Protein AF-A0A5B8MSF8-F1 (afdb_monomer_lite)

Organism: NCBI:txid1764295

Structure (mmCIF, N/CA/C/O backbone):
data_AF-A0A5B8MSF8-F1
#
_entry.id   AF-A0A5B8MSF8-F1
#
loop_
_atom_site.group_PDB
_atom_site.id
_atom_site.type_symbol
_atom_site.label_atom_id
_atom_site.label_alt_id
_atom_site.label_comp_id
_atom_site.label_asym_id
_atom_site.label_entity_id
_atom_site.label_seq_id
_atom_site.pdbx_PDB_ins_code
_atom_site.Cartn_x
_atom_site.Cartn_y
_atom_site.Cartn_z
_atom_site.occupancy
_atom_site.B_iso_or_equiv
_atom_site.auth_seq_id
_atom_site.auth_comp_id
_atom_site.auth_asym_id
_atom_site.auth_atom_id
_atom_site.pdbx_PDB_model_num
ATOM 1 N N . MET A 1 1 ? -16.117 8.003 34.852 1.00 61.19 1 MET A N 1
ATOM 2 C CA . MET A 1 1 ? -16.050 7.542 33.452 1.00 61.19 1 MET A CA 1
ATOM 3 C C . MET A 1 1 ? -16.128 8.787 32.596 1.00 61.19 1 MET A C 1
ATOM 5 O O . MET A 1 1 ? -17.030 9.580 32.827 1.00 61.19 1 MET A O 1
ATOM 9 N N . ASP A 1 2 ? -15.165 9.009 31.709 1.00 67.31 2 ASP A N 1
ATOM 10 C CA . ASP A 1 2 ? -15.284 10.057 30.695 1.00 67.31 2 ASP A CA 1
ATOM 11 C C . ASP A 1 2 ? -16.237 9.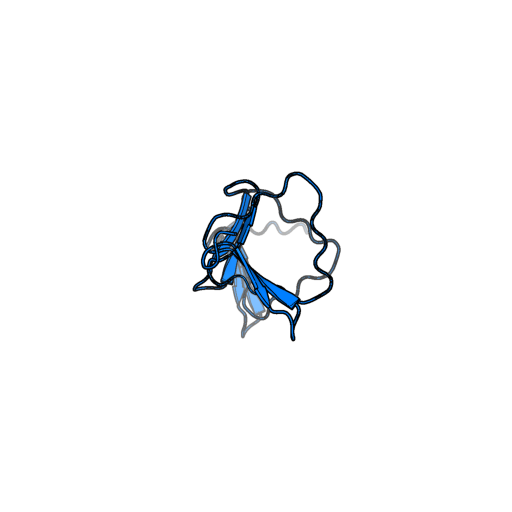521 29.624 1.00 67.31 2 ASP A C 1
ATOM 13 O O . ASP A 1 2 ? -15.819 8.759 28.756 1.00 67.31 2 ASP A O 1
ATOM 17 N N . SER A 1 3 ? -17.534 9.799 29.785 1.00 74.19 3 SER A N 1
ATOM 18 C CA . SER A 1 3 ? -18.624 9.157 29.032 1.00 74.19 3 SER A CA 1
ATOM 19 C C . SER A 1 3 ? -18.565 9.391 27.526 1.00 74.19 3 SER A C 1
ATOM 21 O O . SER A 1 3 ? -19.282 8.720 26.792 1.00 74.19 3 SER A O 1
ATOM 23 N N . ASP A 1 4 ? -17.714 10.317 27.082 1.00 85.62 4 ASP A N 1
ATOM 24 C CA . ASP A 1 4 ? -17.686 10.783 25.701 1.00 85.62 4 ASP A CA 1
ATOM 25 C C . ASP A 1 4 ? -16.319 10.530 25.044 1.00 85.62 4 ASP A C 1
ATOM 27 O O . ASP A 1 4 ? -16.231 10.452 23.820 1.00 85.62 4 ASP A O 1
ATOM 31 N N . LYS A 1 5 ? -15.237 10.389 25.830 1.00 90.31 5 LYS A N 1
ATOM 32 C CA . LYS A 1 5 ? -13.875 10.209 25.285 1.00 90.31 5 LYS A CA 1
ATOM 33 C C . LYS A 1 5 ? -13.414 8.760 25.221 1.00 90.31 5 LYS A C 1
ATOM 35 O O . LYS A 1 5 ? -12.601 8.449 24.354 1.00 90.31 5 LYS A O 1
ATOM 40 N N . PHE A 1 6 ? -13.900 7.901 26.116 1.00 93.88 6 PHE A N 1
ATOM 41 C CA . PHE A 1 6 ? -13.659 6.460 26.069 1.00 93.88 6 PHE A CA 1
ATOM 42 C C . PHE A 1 6 ? -14.964 5.716 26.325 1.00 93.88 6 PHE A C 1
ATOM 44 O O . PHE A 1 6 ? -15.459 5.700 27.453 1.00 93.88 6 PHE A O 1
ATOM 51 N N . THR A 1 7 ? -15.522 5.103 25.284 1.00 93.19 7 THR A N 1
ATOM 52 C CA . THR A 1 7 ? -16.801 4.390 25.374 1.00 93.19 7 THR A CA 1
ATOM 53 C C .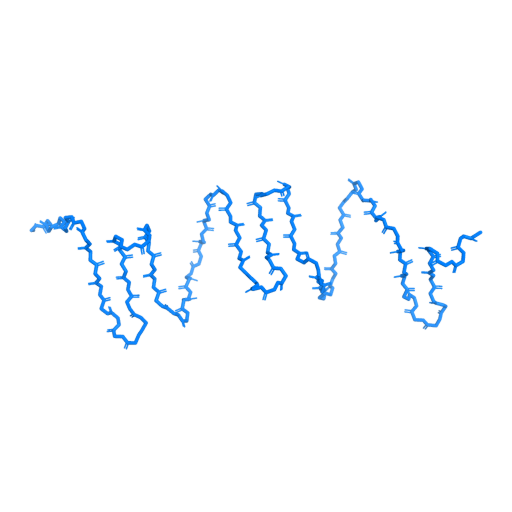 THR A 1 7 ? -16.663 2.965 24.877 1.00 93.19 7 THR A C 1
ATOM 55 O O . THR A 1 7 ? -15.903 2.702 23.950 1.00 93.19 7 THR A O 1
ATOM 58 N N . VAL A 1 8 ? -17.404 2.048 25.501 1.00 94.56 8 VAL A N 1
ATOM 59 C CA . VAL A 1 8 ? -17.575 0.667 25.044 1.00 94.56 8 VAL A CA 1
ATOM 60 C C . VAL A 1 8 ? -19.072 0.410 24.935 1.00 94.56 8 VAL A C 1
ATOM 62 O O . VAL A 1 8 ? -19.795 0.535 25.924 1.00 94.56 8 VAL A O 1
ATOM 65 N N . ALA A 1 9 ? -19.552 0.103 23.732 1.00 94.56 9 ALA A N 1
ATOM 66 C CA . ALA A 1 9 ? -20.964 -0.170 23.495 1.00 94.56 9 ALA A CA 1
ATOM 67 C C . ALA A 1 9 ? -21.337 -1.568 24.010 1.00 94.56 9 ALA A C 1
ATOM 69 O O . ALA A 1 9 ? -20.778 -2.554 23.547 1.00 94.56 9 ALA A O 1
ATOM 70 N N . ASP A 1 10 ? -22.315 -1.664 24.911 1.00 93.50 10 ASP A N 1
ATOM 71 C CA . ASP A 1 10 ? -22.726 -2.932 25.540 1.00 93.50 10 ASP A CA 1
ATOM 72 C C . ASP A 1 10 ? -23.179 -3.991 24.516 1.00 93.50 10 ASP A C 1
ATOM 74 O O . ASP A 1 10 ? -22.753 -5.141 24.552 1.00 93.50 10 ASP A O 1
ATOM 78 N N . GLY A 1 11 ? -23.980 -3.584 23.525 1.00 97.00 11 GLY A N 1
ATOM 79 C CA . GLY A 1 11 ? -24.536 -4.515 22.540 1.00 97.00 11 GLY A CA 1
ATOM 80 C C . GLY A 1 11 ? -23.551 -5.007 21.474 1.00 97.00 11 GLY A C 1
ATOM 81 O O . GLY A 1 11 ? -23.745 -6.093 20.935 1.00 97.00 11 GLY A O 1
ATOM 82 N N . SER A 1 12 ? -22.518 -4.227 21.137 1.00 95.50 12 SER A N 1
ATOM 83 C CA . SER A 1 12 ? -21.605 -4.550 20.026 1.00 95.50 12 SER A CA 1
ATOM 84 C C . SER A 1 12 ? -20.139 -4.695 20.435 1.00 95.50 12 SER A C 1
ATOM 86 O O . SER A 1 12 ? -19.331 -5.156 19.635 1.00 95.50 12 SER A O 1
ATOM 88 N N . GLY A 1 13 ? -19.773 -4.264 21.643 1.00 95.00 13 GLY A N 1
ATOM 89 C CA . GLY A 1 13 ? -18.389 -4.177 22.109 1.00 95.00 13 GLY A CA 1
ATOM 90 C C . GLY A 1 13 ? -17.560 -3.075 21.438 1.00 95.00 13 GLY A C 1
ATOM 91 O O . GLY A 1 13 ? -16.354 -2.997 21.675 1.00 95.00 13 GLY A O 1
ATOM 92 N N . ASN A 1 14 ? -18.164 -2.218 20.602 1.00 94.62 14 ASN A N 1
ATOM 93 C CA . ASN A 1 14 ? -17.425 -1.177 19.882 1.00 94.62 14 ASN A CA 1
ATOM 94 C C . ASN A 1 14 ? -16.773 -0.231 20.881 1.00 94.62 14 ASN A C 1
ATOM 96 O O . ASN A 1 14 ? -17.455 0.325 21.740 1.00 94.62 14 ASN A O 1
ATOM 100 N N . THR A 1 15 ? -15.471 -0.025 20.726 1.00 94.50 15 THR A N 1
ATOM 101 C CA . THR A 1 15 ? -14.707 0.901 21.555 1.00 94.50 15 THR A CA 1
ATOM 102 C C . THR A 1 15 ? -14.433 2.183 20.777 1.00 94.50 15 THR A C 1
ATOM 104 O O . THR A 1 15 ? -13.927 2.117 19.658 1.00 94.50 15 THR A O 1
ATOM 107 N N . ALA A 1 16 ? -14.744 3.343 21.356 1.00 94.00 16 ALA A N 1
ATOM 108 C CA . ALA A 1 16 ? -14.359 4.643 20.810 1.00 94.00 16 ALA A CA 1
ATOM 109 C C . ALA A 1 16 ? -13.347 5.319 21.735 1.00 94.00 16 ALA A C 1
ATOM 111 O O . ALA A 1 16 ? -13.531 5.342 22.952 1.00 94.00 16 ALA A O 1
ATOM 112 N N . ILE A 1 17 ? -12.286 5.875 21.149 1.00 94.81 17 ILE A N 1
ATOM 113 C CA . ILE A 1 17 ? -11.247 6.639 21.841 1.00 94.81 17 ILE A CA 1
ATOM 114 C C . ILE A 1 17 ? -11.125 7.970 21.101 1.00 94.81 17 ILE A C 1
ATOM 116 O O . ILE A 1 17 ? -10.648 8.007 19.973 1.00 94.81 17 ILE A O 1
ATOM 120 N N . ALA A 1 18 ? -11.585 9.061 21.713 1.00 94.06 18 ALA A N 1
ATOM 121 C CA . ALA A 1 18 ? -11.551 10.388 21.089 1.00 94.06 18 ALA A CA 1
ATOM 122 C C . ALA A 1 18 ? -10.145 11.023 21.092 1.00 94.06 18 ALA A C 1
ATOM 124 O O . ALA A 1 18 ? -9.908 12.010 20.400 1.00 94.06 18 ALA A O 1
ATOM 125 N N . GLY A 1 19 ? -9.231 10.489 21.909 1.00 93.00 19 GLY A N 1
ATOM 126 C CA . GLY A 1 19 ? -7.836 10.918 21.995 1.00 93.00 19 GLY A CA 1
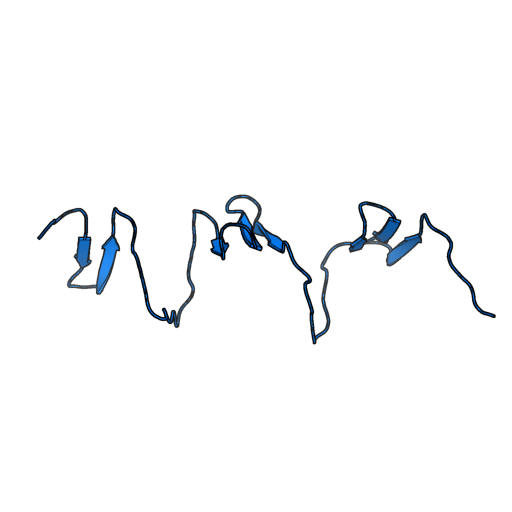ATOM 127 C C . GLY A 1 19 ? -6.861 9.933 21.347 1.00 93.00 19 GLY A C 1
ATOM 128 O O . GLY A 1 19 ? -7.241 9.044 20.591 1.00 93.00 19 GLY A O 1
ATOM 129 N N . THR A 1 20 ? -5.582 10.072 21.687 1.00 93.75 20 THR A N 1
ATOM 130 C CA . THR A 1 20 ? -4.535 9.142 21.248 1.00 93.75 20 THR A CA 1
ATOM 131 C C . THR A 1 20 ? -4.554 7.868 22.088 1.00 93.75 20 THR A C 1
ATOM 133 O O . THR A 1 20 ? -4.471 7.930 23.315 1.00 93.75 20 THR A O 1
ATOM 136 N N . LEU A 1 21 ? -4.586 6.707 21.432 1.00 94.81 21 LEU A N 1
ATOM 137 C CA . LEU A 1 21 ? -4.317 5.420 22.069 1.00 94.81 21 LEU A CA 1
ATOM 138 C C . LEU A 1 21 ? -2.807 5.145 22.056 1.00 94.81 21 LEU A C 1
ATOM 140 O O . LEU A 1 21 ? -2.221 4.948 20.996 1.00 94.81 21 LEU A O 1
ATOM 144 N N . GLY A 1 22 ? -2.178 5.119 23.230 1.00 95.75 22 GLY A N 1
ATOM 145 C CA . GLY A 1 22 ? -0.807 4.632 23.386 1.00 95.75 22 GLY A CA 1
ATOM 146 C C . GLY A 1 22 ? -0.790 3.131 23.674 1.00 95.75 22 GLY A C 1
ATOM 147 O O . GLY A 1 22 ? -1.502 2.677 24.568 1.00 95.75 22 GLY A O 1
ATOM 148 N N . VAL A 1 23 ? 0.040 2.371 22.956 1.00 96.25 23 VAL A N 1
ATOM 149 C CA . VAL A 1 23 ? 0.260 0.939 23.209 1.00 96.25 23 VAL A CA 1
ATOM 150 C C . VAL A 1 23 ? 1.759 0.684 23.341 1.00 96.25 23 VAL A C 1
ATOM 152 O O . VAL A 1 23 ? 2.525 1.023 22.448 1.00 96.25 23 VAL A O 1
ATOM 155 N N . THR A 1 24 ? 2.188 0.128 24.476 1.00 96.62 24 THR A N 1
ATOM 156 C CA . THR A 1 24 ? 3.609 -0.177 24.740 1.00 96.62 24 THR A CA 1
ATOM 157 C C . THR A 1 24 ? 4.004 -1.582 24.289 1.00 96.62 24 THR A C 1
ATOM 159 O O . THR A 1 24 ? 5.167 -1.818 23.985 1.00 96.62 24 THR A O 1
ATOM 162 N N . GLY A 1 25 ? 3.052 -2.516 24.288 1.00 97.19 25 GLY A N 1
ATOM 163 C CA . GLY A 1 25 ? 3.271 -3.898 23.869 1.00 97.19 25 GLY A CA 1
ATOM 164 C C . GLY A 1 25 ? 2.810 -4.168 22.441 1.00 97.19 25 GLY A C 1
ATOM 165 O O . GLY A 1 25 ? 2.365 -3.272 21.722 1.00 97.19 25 GLY A O 1
ATOM 166 N N . ASP A 1 26 ? 2.868 -5.439 22.064 1.00 96.75 26 ASP A N 1
ATOM 167 C CA . ASP A 1 26 ? 2.406 -5.891 20.759 1.00 96.75 26 ASP A CA 1
ATOM 168 C C . ASP A 1 26 ? 0.888 -5.723 20.620 1.00 96.75 26 ASP A C 1
ATOM 170 O O . ASP A 1 26 ? 0.115 -5.996 21.541 1.00 96.75 26 ASP A O 1
ATOM 174 N N . THR A 1 27 ? 0.452 -5.307 19.431 1.00 96.25 27 THR A N 1
ATOM 175 C CA . THR A 1 27 ? -0.964 -5.265 19.052 1.00 96.25 27 THR A CA 1
ATOM 176 C C . THR A 1 27 ? -1.214 -6.304 17.971 1.00 96.25 27 THR A C 1
ATOM 178 O O . THR A 1 27 ? -0.591 -6.263 16.914 1.00 96.25 27 THR A O 1
ATOM 181 N N . THR A 1 28 ? -2.146 -7.225 18.213 1.00 97.25 28 THR A N 1
ATOM 182 C CA . THR A 1 28 ? -2.602 -8.185 17.199 1.00 97.25 28 THR A CA 1
ATOM 183 C C . THR A 1 28 ? -3.978 -7.772 16.693 1.00 97.25 28 THR A C 1
ATOM 185 O O . THR A 1 28 ? -4.921 -7.697 17.479 1.00 97.25 28 THR A O 1
ATOM 188 N N . VAL A 1 29 ? -4.107 -7.546 15.384 1.00 96.62 29 VAL A N 1
ATOM 189 C CA . VAL A 1 29 ? -5.400 -7.338 14.718 1.00 96.62 29 VAL A CA 1
ATOM 190 C C . VAL A 1 29 ? -5.678 -8.541 13.827 1.00 96.62 29 VAL A C 1
ATOM 192 O O . VAL A 1 29 ? -4.937 -8.810 12.888 1.00 96.62 29 VAL A O 1
ATOM 195 N N . THR A 1 30 ? -6.724 -9.299 14.151 1.00 96.38 30 THR A N 1
ATOM 196 C CA . THR A 1 30 ? -7.090 -10.524 13.419 1.00 96.38 30 THR A CA 1
ATOM 197 C C . THR A 1 30 ? -7.956 -10.250 12.189 1.00 96.38 30 THR A C 1
ATOM 199 O O . THR A 1 30 ? -8.051 -11.098 11.306 1.00 96.38 30 THR A O 1
ATOM 202 N N . GLY A 1 31 ? -8.606 -9.084 12.147 1.00 95.88 31 GLY A N 1
ATOM 203 C CA . GLY A 1 31 ? -9.439 -8.629 11.038 1.00 95.88 31 GLY A CA 1
ATOM 204 C C . GLY A 1 31 ? -8.747 -7.595 10.150 1.00 95.88 31 GLY A C 1
ATOM 205 O O . GLY A 1 31 ? -7.557 -7.322 10.279 1.00 95.88 31 GLY A O 1
ATOM 206 N N . ALA A 1 32 ? -9.525 -6.997 9.250 1.00 95.00 32 ALA A N 1
ATOM 207 C CA . ALA A 1 32 ? -9.071 -5.853 8.472 1.00 95.00 32 ALA A CA 1
ATOM 208 C C . ALA A 1 32 ? -9.014 -4.587 9.341 1.00 95.00 32 ALA A C 1
ATOM 210 O O . ALA A 1 32 ? -9.876 -4.367 10.193 1.00 95.00 32 ALA A O 1
ATOM 211 N N . THR A 1 33 ? -8.038 -3.727 9.058 1.00 94.69 33 THR A N 1
ATOM 212 C CA . THR A 1 33 ? -7.914 -2.398 9.665 1.00 94.69 33 THR A CA 1
ATOM 213 C C . THR A 1 33 ? -8.110 -1.343 8.589 1.00 94.69 33 THR A C 1
ATOM 215 O O . THR A 1 33 ? -7.495 -1.422 7.528 1.00 94.69 33 THR A O 1
ATOM 218 N N . VAL A 1 34 ? -8.933 -0.336 8.874 1.00 94.00 34 VAL A N 1
ATOM 219 C CA . VAL A 1 34 ? -9.100 0.845 8.019 1.00 94.00 34 VAL A CA 1
ATOM 220 C C . VAL A 1 34 ? -8.460 2.041 8.720 1.00 94.00 34 VAL A C 1
ATOM 222 O O . VAL A 1 34 ? -8.850 2.383 9.835 1.00 94.00 34 VAL A O 1
ATOM 225 N N . LEU A 1 35 ? -7.475 2.668 8.073 1.00 94.62 35 LEU A N 1
ATOM 226 C CA . LEU A 1 35 ? -6.733 3.820 8.592 1.00 94.62 35 LEU A CA 1
ATOM 227 C C . LEU A 1 35 ? -6.995 5.055 7.720 1.00 94.62 35 LEU A C 1
ATOM 229 O O . LEU A 1 35 ? -6.240 5.337 6.798 1.00 94.62 35 LEU A O 1
ATOM 233 N N . ASN A 1 36 ? -8.045 5.815 8.041 1.00 92.31 36 ASN A N 1
ATOM 234 C CA . ASN A 1 36 ? -8.476 7.006 7.279 1.00 92.31 36 ASN A CA 1
ATOM 235 C C . ASN A 1 36 ? -7.550 8.236 7.422 1.00 92.31 36 ASN A C 1
ATOM 237 O O . ASN A 1 36 ? -7.935 9.345 7.077 1.00 92.31 36 ASN A O 1
ATOM 241 N N . GLY A 1 37 ? -6.390 8.082 8.062 1.00 95.00 37 GLY A N 1
ATOM 242 C CA . GLY A 1 37 ? -5.366 9.124 8.186 1.00 95.00 37 GLY A CA 1
ATOM 243 C C . GLY A 1 37 ? -4.026 8.690 7.595 1.00 95.00 37 GLY A C 1
ATOM 244 O O . GLY A 1 37 ? -3.016 9.351 7.828 1.00 95.00 37 GLY A O 1
ATOM 245 N N . GLY A 1 38 ? -4.009 7.566 6.871 1.00 96.25 38 GLY A N 1
ATOM 246 C CA . GLY A 1 38 ? -2.795 6.910 6.405 1.00 96.25 38 GLY A CA 1
ATOM 247 C C . GLY A 1 38 ? -2.118 6.047 7.473 1.00 96.25 38 GLY A C 1
ATOM 248 O O . GLY A 1 38 ? -2.638 5.821 8.569 1.00 96.25 38 GLY A O 1
ATOM 249 N N . LEU A 1 39 ? -0.935 5.546 7.127 1.00 97.00 39 LEU A N 1
ATOM 250 C CA . LEU A 1 39 ? -0.083 4.732 7.993 1.00 97.00 39 LEU A CA 1
ATOM 251 C C . LEU A 1 39 ? 1.304 5.361 8.050 1.00 97.00 39 LEU A C 1
ATOM 253 O O . LEU A 1 39 ? 1.874 5.666 7.008 1.00 97.00 39 LEU A O 1
ATOM 257 N N . THR A 1 40 ? 1.862 5.486 9.250 1.00 96.81 40 THR A N 1
ATOM 258 C CA . THR A 1 40 ? 3.234 5.948 9.466 1.00 96.81 40 THR A CA 1
ATOM 259 C C . THR A 1 40 ? 3.903 5.052 10.493 1.00 96.81 40 THR A C 1
ATOM 261 O O . THR A 1 40 ? 3.440 4.954 11.629 1.00 96.81 40 THR A O 1
ATOM 264 N N . MET A 1 41 ? 4.997 4.406 10.102 1.00 96.19 41 MET A N 1
ATOM 265 C CA . MET A 1 41 ? 5.798 3.547 10.966 1.00 96.19 41 MET A CA 1
ATOM 266 C C . MET A 1 41 ? 7.219 4.091 11.072 1.00 96.19 41 MET A C 1
ATOM 268 O O . MET A 1 41 ? 7.810 4.504 10.073 1.00 96.19 41 MET A O 1
ATOM 272 N N . ASP A 1 42 ? 7.740 4.087 12.302 1.00 96.06 42 ASP A N 1
ATOM 273 C CA . ASP A 1 42 ? 9.049 4.651 12.641 1.00 96.06 42 ASP A CA 1
ATOM 274 C C . ASP A 1 42 ? 9.227 6.076 12.080 1.00 96.06 42 ASP A C 1
ATOM 276 O O . ASP A 1 42 ? 10.190 6.395 11.392 1.00 96.06 42 ASP A O 1
ATOM 280 N N . SER A 1 43 ? 8.230 6.930 12.348 1.00 93.94 43 SER A N 1
ATOM 281 C CA . SER A 1 43 ? 8.116 8.342 11.931 1.00 93.94 43 SER A CA 1
ATOM 282 C C . SER A 1 43 ? 8.039 8.614 10.422 1.00 93.94 43 SER A C 1
ATOM 284 O O . SER A 1 43 ? 7.161 9.357 9.994 1.00 93.94 43 SER A O 1
ATOM 286 N N . ASP A 1 44 ? 8.938 8.060 9.615 1.00 95.62 44 ASP A N 1
ATOM 287 C CA . ASP A 1 44 ? 9.036 8.313 8.173 1.00 95.62 44 ASP A CA 1
ATOM 288 C C . ASP A 1 44 ? 9.591 7.126 7.362 1.00 95.62 44 ASP A C 1
ATOM 290 O O . ASP A 1 44 ? 9.712 7.227 6.141 1.00 95.62 44 ASP A O 1
ATOM 294 N N . LYS A 1 45 ? 9.938 5.995 7.997 1.00 97.88 45 LYS A N 1
ATOM 295 C CA . LYS A 1 45 ? 10.620 4.886 7.300 1.00 97.88 45 LYS A CA 1
ATOM 296 C C . LYS A 1 45 ? 9.703 4.061 6.416 1.00 97.88 45 LYS A C 1
ATOM 298 O O . LYS A 1 45 ? 10.145 3.590 5.365 1.00 97.88 45 LYS A O 1
ATOM 303 N N . PHE A 1 46 ? 8.451 3.907 6.832 1.00 98.31 46 PHE A N 1
ATOM 304 C CA . PHE A 1 46 ? 7.406 3.275 6.042 1.00 98.31 46 PHE A CA 1
ATOM 305 C C . PHE A 1 46 ? 6.107 4.056 6.203 1.00 98.31 46 PHE A C 1
ATOM 307 O O . PHE A 1 46 ? 5.551 4.119 7.304 1.00 98.31 46 PHE A O 1
ATOM 314 N N . THR A 1 47 ? 5.634 4.665 5.117 1.00 97.88 47 THR A N 1
ATOM 315 C CA . THR A 1 47 ? 4.393 5.446 5.129 1.00 97.88 47 THR A CA 1
ATOM 316 C C . THR A 1 47 ? 3.462 5.054 3.993 1.00 97.88 47 THR A C 1
ATOM 318 O O . THR A 1 47 ? 3.919 4.664 2.921 1.00 97.88 47 THR A O 1
ATOM 321 N N . VAL A 1 48 ? 2.154 5.169 4.230 1.00 97.94 48 VAL A N 1
ATOM 322 C CA . VAL A 1 48 ? 1.101 5.066 3.212 1.00 97.94 48 VAL A CA 1
ATOM 323 C C . VAL A 1 48 ? 0.253 6.327 3.288 1.00 97.94 48 VAL A C 1
ATOM 325 O O . VAL A 1 48 ? -0.348 6.613 4.327 1.00 97.94 48 VAL A O 1
ATOM 328 N N . ALA A 1 49 ? 0.216 7.086 2.195 1.00 97.31 49 ALA A N 1
ATOM 329 C CA . ALA A 1 49 ? -0.554 8.321 2.113 1.00 97.31 49 ALA A CA 1
ATOM 330 C C . ALA A 1 49 ? -2.060 8.035 1.998 1.00 97.31 49 ALA A C 1
ATOM 332 O O . ALA A 1 49 ? -2.475 7.278 1.126 1.00 97.31 49 ALA A O 1
ATOM 333 N N . ASP A 1 50 ? -2.875 8.697 2.822 1.00 95.06 50 ASP A N 1
ATOM 334 C CA . ASP A 1 50 ? -4.336 8.524 2.870 1.00 95.06 50 ASP A CA 1
ATOM 335 C C . ASP A 1 50 ? -5.021 8.762 1.510 1.00 95.06 50 ASP A C 1
ATOM 337 O O . ASP A 1 50 ? -5.766 7.924 1.013 1.00 95.06 50 ASP A O 1
ATOM 341 N N . GLY A 1 51 ? -4.707 9.884 0.855 1.00 95.50 51 GLY A N 1
ATOM 342 C CA . GLY A 1 51 ? -5.402 10.287 -0.370 1.00 95.50 51 GLY A CA 1
ATOM 343 C C . GLY A 1 51 ? -4.971 9.559 -1.648 1.00 95.50 51 GLY A C 1
ATOM 344 O O . GLY A 1 51 ? -5.756 9.485 -2.589 1.00 95.50 51 GLY A O 1
ATOM 345 N N . SER A 1 52 ? -3.736 9.053 -1.720 1.00 95.50 52 SER A N 1
ATOM 346 C CA . SER A 1 52 ? -3.196 8.427 -2.941 1.00 95.50 52 SER A CA 1
ATOM 347 C C . SER A 1 52 ? -2.870 6.946 -2.795 1.00 95.50 52 SER A C 1
ATOM 349 O O . SER A 1 52 ? -2.670 6.273 -3.802 1.00 95.50 52 SER A O 1
ATOM 351 N N . GLY A 1 53 ? -2.760 6.435 -1.567 1.00 96.12 53 GLY A N 1
ATOM 352 C CA . GLY A 1 53 ? -2.241 5.094 -1.304 1.00 96.12 53 GLY A CA 1
ATOM 353 C C . GLY A 1 53 ? -0.747 4.935 -1.611 1.00 96.12 53 GLY A C 1
ATOM 354 O O . GLY A 1 53 ? -0.225 3.823 -1.525 1.00 96.12 53 GLY A O 1
ATOM 355 N N . ASN A 1 54 ? -0.036 6.016 -1.962 1.00 96.75 54 ASN A N 1
ATOM 356 C CA . ASN A 1 54 ? 1.392 5.946 -2.264 1.00 96.75 54 ASN A CA 1
ATOM 357 C C . ASN A 1 54 ? 2.154 5.444 -1.039 1.00 96.75 54 ASN A C 1
ATOM 359 O O . ASN A 1 54 ? 2.019 6.001 0.052 1.00 96.75 54 ASN A O 1
ATOM 363 N N . THR A 1 55 ? 2.975 4.418 -1.248 1.00 97.69 55 THR A N 1
ATOM 364 C CA . THR A 1 55 ? 3.845 3.864 -0.214 1.00 97.69 55 THR A CA 1
ATOM 365 C C . THR A 1 55 ? 5.247 4.443 -0.358 1.00 97.69 55 THR A C 1
ATOM 367 O O . THR A 1 55 ? 5.839 4.347 -1.433 1.00 97.69 55 THR A O 1
ATOM 370 N N . ALA A 1 56 ? 5.791 5.016 0.713 1.00 98.00 56 ALA A N 1
ATOM 371 C CA . ALA A 1 56 ? 7.195 5.407 0.775 1.00 98.00 56 ALA A CA 1
ATOM 372 C C . ALA A 1 56 ? 7.972 4.421 1.648 1.00 98.00 56 ALA A C 1
ATOM 374 O O . ALA A 1 56 ? 7.558 4.102 2.763 1.00 98.00 56 ALA A O 1
ATOM 375 N N . ILE A 1 57 ? 9.111 3.959 1.134 1.00 98.06 57 ILE A N 1
ATOM 376 C CA . ILE A 1 57 ? 10.062 3.108 1.849 1.00 98.06 57 ILE A CA 1
ATOM 377 C C . ILE A 1 57 ? 11.394 3.846 1.819 1.00 98.06 57 ILE A C 1
ATOM 379 O O . ILE A 1 57 ? 12.018 3.948 0.767 1.00 98.06 57 ILE A O 1
ATOM 383 N N . ALA A 1 58 ? 11.814 4.396 2.958 1.00 97.75 58 ALA A N 1
ATOM 384 C CA . ALA A 1 58 ? 13.052 5.179 3.026 1.00 97.75 58 ALA A CA 1
ATOM 385 C C . ALA A 1 58 ? 14.317 4.3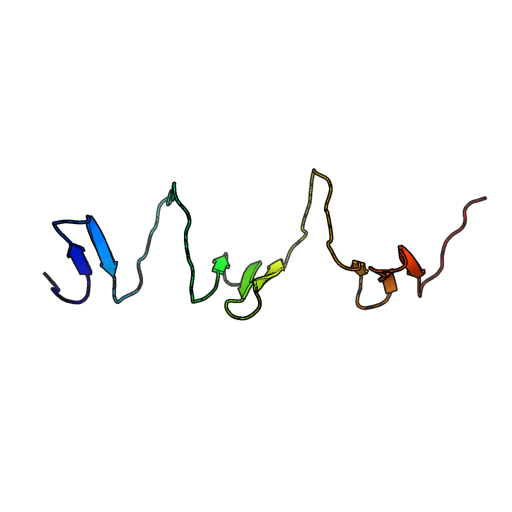06 2.895 1.00 97.75 58 ALA A C 1
ATOM 387 O O . ALA A 1 58 ? 15.397 4.811 2.594 1.00 97.75 58 ALA A O 1
ATOM 388 N N . GLY A 1 59 ? 14.188 3.003 3.165 1.00 96.81 59 GLY A N 1
ATOM 389 C CA . GLY A 1 59 ? 15.250 2.010 3.024 1.00 96.81 59 GLY A CA 1
ATOM 390 C C . GLY A 1 59 ? 15.149 1.185 1.739 1.00 96.81 59 GLY A C 1
ATOM 391 O O . GLY A 1 59 ? 14.511 1.565 0.762 1.00 96.81 59 GLY A O 1
ATOM 392 N N . THR A 1 60 ? 15.777 0.012 1.753 1.00 97.00 60 THR A N 1
ATOM 393 C CA . THR A 1 60 ? 15.718 -0.949 0.646 1.00 97.00 60 THR A CA 1
ATOM 394 C C . THR A 1 60 ? 14.490 -1.849 0.770 1.00 97.00 60 THR A C 1
ATOM 396 O O . THR A 1 60 ? 14.260 -2.444 1.821 1.00 97.00 60 THR A O 1
ATOM 399 N N . LEU A 1 61 ? 13.737 -2.003 -0.322 1.00 96.69 61 LEU A N 1
ATOM 400 C CA . LEU A 1 61 ? 12.702 -3.029 -0.450 1.00 96.69 61 LEU A CA 1
ATOM 401 C C . LEU A 1 61 ? 13.307 -4.307 -1.045 1.00 96.69 61 LEU A C 1
ATOM 403 O O . LEU A 1 61 ? 13.745 -4.309 -2.193 1.00 96.69 61 LEU A O 1
ATOM 407 N N . THR A 1 62 ? 13.283 -5.399 -0.283 1.00 97.50 62 THR A N 1
ATOM 408 C CA . THR A 1 62 ? 13.670 -6.733 -0.763 1.00 97.50 62 THR A CA 1
ATOM 409 C C . THR A 1 62 ? 12.426 -7.595 -0.937 1.00 97.50 62 THR A C 1
ATOM 411 O O . THR A 1 62 ? 11.699 -7.836 0.024 1.00 97.50 62 THR A O 1
ATOM 414 N N . THR A 1 63 ? 12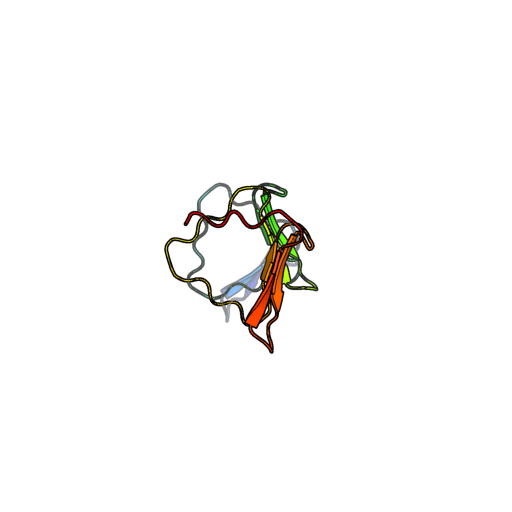.199 -8.102 -2.149 1.00 97.25 63 THR A N 1
ATOM 415 C CA . THR A 1 63 ? 11.090 -9.011 -2.475 1.00 97.25 63 THR A CA 1
ATOM 416 C C . THR A 1 63 ? 11.628 -10.399 -2.804 1.00 97.25 63 THR A C 1
ATOM 418 O O . THR A 1 63 ? 12.384 -10.568 -3.756 1.00 97.25 63 THR A O 1
ATOM 421 N N . THR A 1 64 ? 11.243 -11.410 -2.025 1.00 97.19 64 THR A N 1
ATOM 422 C CA . THR A 1 64 ? 11.672 -12.801 -2.267 1.00 97.19 64 THR A CA 1
ATOM 423 C C . THR A 1 64 ? 10.919 -13.455 -3.429 1.00 97.19 64 THR A C 1
ATOM 425 O O . THR A 1 64 ? 11.460 -14.329 -4.099 1.00 97.19 64 THR A O 1
ATOM 428 N N . GLY A 1 65 ? 9.662 -13.060 -3.647 1.00 96.94 65 GLY A N 1
ATOM 429 C CA . GLY A 1 65 ? 8.809 -13.570 -4.719 1.00 96.94 65 GLY A CA 1
ATOM 430 C C . GLY A 1 65 ? 8.821 -12.695 -5.972 1.00 96.94 65 GLY A C 1
ATOM 431 O O . GLY A 1 65 ? 9.513 -11.681 -6.039 1.00 96.94 65 GLY A O 1
ATOM 432 N N . ALA A 1 66 ? 8.010 -13.088 -6.956 1.00 95.50 66 ALA A N 1
ATOM 433 C CA . ALA A 1 66 ? 7.781 -12.288 -8.151 1.00 95.50 66 ALA A CA 1
ATOM 434 C C . ALA A 1 66 ? 7.000 -11.007 -7.820 1.00 95.50 66 ALA A C 1
ATOM 436 O O . ALA A 1 66 ? 6.040 -11.036 -7.048 1.00 95.50 66 ALA A O 1
ATOM 437 N N . THR A 1 67 ? 7.382 -9.907 -8.463 1.00 95.50 67 THR A N 1
ATOM 438 C CA . THR A 1 67 ? 6.644 -8.642 -8.426 1.00 95.50 67 THR A CA 1
ATOM 439 C C . THR A 1 67 ? 5.814 -8.525 -9.698 1.00 95.50 67 THR A C 1
ATOM 441 O O . THR A 1 67 ? 6.357 -8.615 -10.797 1.00 95.50 67 THR A O 1
ATOM 444 N N . VAL A 1 68 ? 4.505 -8.318 -9.555 1.00 93.62 68 VAL A N 1
ATOM 445 C CA . VAL A 1 68 ? 3.604 -8.007 -10.673 1.00 93.62 68 VAL A CA 1
ATOM 446 C C . VAL A 1 68 ? 3.303 -6.516 -10.627 1.00 93.62 68 VAL A C 1
ATOM 448 O O . VAL A 1 68 ? 2.756 -6.023 -9.643 1.00 93.62 68 VAL A O 1
ATOM 451 N N . LEU A 1 69 ? 3.683 -5.803 -11.683 1.00 94.19 69 LEU A N 1
ATOM 452 C CA . LEU A 1 69 ? 3.363 -4.394 -11.875 1.00 94.19 69 LEU A CA 1
ATOM 453 C C . LEU A 1 69 ? 2.270 -4.325 -12.944 1.00 94.19 69 LEU A C 1
ATOM 455 O O . LEU A 1 69 ? 2.505 -4.727 -14.077 1.00 94.19 69 LEU A O 1
ATOM 459 N N . ASN A 1 70 ? 1.082 -3.827 -12.590 1.00 90.88 70 ASN A N 1
ATOM 460 C CA . ASN A 1 70 ? -0.021 -3.591 -13.542 1.00 90.88 70 ASN A CA 1
ATOM 461 C C . ASN A 1 70 ? 0.154 -2.266 -14.311 1.00 90.88 70 ASN A C 1
ATOM 463 O O . ASN A 1 70 ? -0.821 -1.632 -14.697 1.00 90.88 70 ASN A O 1
ATOM 467 N N . GLY A 1 71 ? 1.394 -1.806 -14.398 1.00 92.44 71 GLY A N 1
ATOM 468 C CA . GLY A 1 71 ? 1.817 -0.570 -15.017 1.00 92.44 71 GLY A CA 1
ATOM 469 C C . GLY A 1 71 ? 3.270 -0.725 -15.448 1.00 92.44 71 GLY A C 1
ATOM 470 O O . GLY A 1 71 ? 3.917 -1.740 -15.174 1.00 92.44 71 GLY A O 1
ATOM 471 N N . GLY A 1 72 ? 3.812 0.311 -16.076 1.00 95.00 72 GLY A N 1
ATOM 472 C CA . GLY A 1 72 ? 5.219 0.330 -16.448 1.00 95.00 72 GLY A CA 1
ATOM 473 C C . GLY A 1 72 ? 6.161 0.297 -15.240 1.00 95.00 72 GLY A C 1
ATOM 474 O O . GLY A 1 72 ? 5.778 0.562 -14.098 1.00 95.00 72 GLY A O 1
ATOM 475 N N . LEU A 1 73 ? 7.432 0.024 -15.513 1.00 95.88 73 LEU A N 1
ATOM 476 C CA . LEU A 1 73 ? 8.515 0.212 -14.553 1.00 95.88 73 LEU A CA 1
ATOM 477 C C . LEU A 1 73 ? 9.255 1.495 -14.908 1.00 95.88 73 LEU A C 1
ATOM 479 O O . LEU A 1 73 ? 9.667 1.659 -16.050 1.00 95.88 73 LEU A O 1
ATOM 483 N N . THR A 1 74 ? 9.475 2.360 -13.925 1.00 95.25 74 THR A N 1
ATOM 484 C CA . THR A 1 74 ? 10.349 3.527 -14.050 1.00 95.25 74 THR A CA 1
ATOM 485 C C . THR A 1 74 ? 11.353 3.503 -12.914 1.00 95.25 74 THR A C 1
ATOM 487 O O . THR A 1 74 ? 10.978 3.563 -11.744 1.00 95.25 74 THR A O 1
ATOM 490 N N . MET A 1 75 ? 12.633 3.416 -13.253 1.00 94.69 75 MET A N 1
ATOM 491 C CA . MET A 1 75 ? 13.733 3.405 -12.300 1.00 94.69 75 MET A CA 1
ATOM 492 C C . MET A 1 75 ? 14.636 4.609 -12.530 1.00 94.69 75 MET A C 1
ATOM 494 O O . MET A 1 75 ? 14.981 4.932 -13.668 1.00 94.69 75 MET A O 1
ATOM 498 N N . ASP A 1 76 ? 15.008 5.253 -11.419 1.00 93.50 76 ASP A N 1
ATOM 499 C CA . ASP A 1 76 ? 15.782 6.495 -11.409 1.00 93.50 76 ASP A CA 1
ATOM 500 C C . ASP A 1 76 ? 15.161 7.557 -12.336 1.00 93.50 76 ASP A C 1
ATOM 502 O O . ASP A 1 76 ? 15.806 8.091 -13.232 1.00 93.50 76 ASP A O 1
ATOM 506 N N . SER A 1 77 ? 13.857 7.800 -12.134 1.00 89.94 77 SER A N 1
ATOM 507 C CA . SER A 1 77 ? 12.971 8.731 -12.864 1.00 89.94 77 SER A CA 1
ATOM 508 C C . SER A 1 77 ? 12.787 8.487 -14.369 1.00 89.94 77 SER A C 1
ATOM 510 O O . SER A 1 77 ? 11.674 8.633 -14.864 1.00 89.94 77 SER A O 1
ATOM 512 N N . ASP A 1 78 ? 13.838 8.135 -15.103 1.00 91.38 78 ASP A N 1
ATOM 513 C CA . ASP A 1 78 ? 13.824 7.933 -16.554 1.00 91.38 78 ASP A CA 1
ATOM 514 C C . ASP A 1 78 ? 14.994 7.084 -17.092 1.00 91.38 78 ASP A C 1
ATOM 516 O O . ASP A 1 78 ? 15.064 6.840 -18.298 1.00 91.38 78 ASP A O 1
ATOM 520 N N . LYS A 1 79 ? 15.933 6.629 -16.247 1.00 94.81 79 LYS A N 1
ATOM 521 C CA . LYS A 1 79 ? 17.152 5.956 -16.736 1.00 94.81 79 LYS A CA 1
ATOM 522 C C . LYS A 1 79 ? 16.910 4.550 -17.243 1.00 94.81 79 LYS A C 1
ATOM 524 O O . LYS A 1 79 ? 17.561 4.139 -18.208 1.00 94.81 79 LYS A O 1
ATOM 529 N N . PHE A 1 80 ? 15.994 3.840 -16.601 1.00 95.75 80 PHE A N 1
ATOM 530 C CA . PHE A 1 80 ? 15.523 2.540 -17.043 1.00 95.75 80 PHE A CA 1
ATOM 531 C C . PHE A 1 80 ? 14.007 2.514 -16.948 1.00 95.75 80 PHE A C 1
ATOM 533 O O . PHE A 1 80 ? 13.449 2.621 -15.853 1.00 95.75 80 PHE A O 1
ATOM 540 N N . THR A 1 81 ? 13.347 2.386 -18.095 1.00 96.44 81 THR A N 1
ATOM 541 C CA . THR A 1 81 ? 11.892 2.283 -18.144 1.00 96.44 81 THR A CA 1
ATOM 542 C C . THR A 1 81 ? 11.439 1.083 -18.959 1.00 96.44 81 THR A C 1
ATOM 544 O O . THR A 1 81 ? 12.082 0.702 -19.937 1.00 96.44 81 THR A O 1
ATOM 547 N N . VAL A 1 82 ? 10.320 0.491 -18.547 1.00 96.88 82 VAL A N 1
ATOM 548 C CA . VAL A 1 82 ? 9.562 -0.505 -19.308 1.00 96.88 82 VAL A CA 1
ATOM 549 C C . VAL A 1 82 ? 8.150 0.037 -19.458 1.00 96.88 82 VAL A C 1
ATOM 551 O O . VAL A 1 82 ? 7.469 0.261 -18.457 1.00 96.88 82 VAL A O 1
ATOM 554 N N . ALA A 1 83 ? 7.724 0.292 -20.691 1.00 95.81 83 ALA A N 1
ATOM 555 C CA . ALA A 1 83 ? 6.38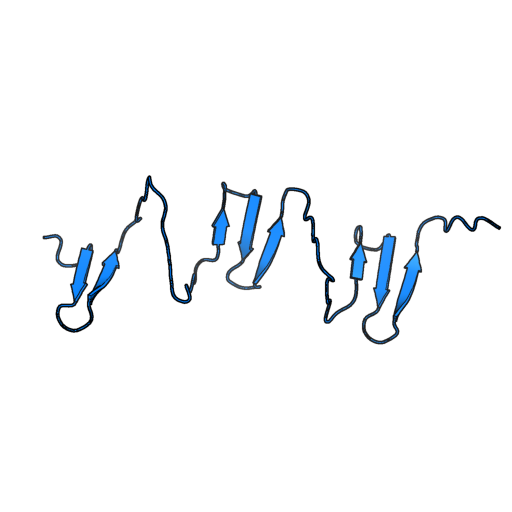7 0.808 -20.966 1.00 95.81 83 ALA A CA 1
ATOM 556 C C . ALA A 1 83 ? 5.321 -0.283 -20.782 1.00 95.81 83 ALA A C 1
ATOM 558 O O . ALA A 1 83 ? 5.502 -1.396 -21.268 1.00 95.81 83 ALA A O 1
ATOM 559 N N . ASP A 1 84 ? 4.201 0.068 -20.147 1.00 94.88 84 ASP A N 1
ATOM 560 C CA . ASP A 1 84 ? 3.099 -0.852 -19.824 1.00 94.88 84 ASP A CA 1
ATOM 561 C C . ASP A 1 84 ? 2.507 -1.525 -21.075 1.00 94.88 84 ASP A C 1
ATOM 563 O O . ASP A 1 84 ? 2.591 -2.736 -21.249 1.00 94.88 84 ASP A O 1
ATOM 567 N N . ASP A 1 85 ? 2.018 -0.719 -22.022 1.00 94.56 85 ASP A N 1
ATOM 568 C CA . ASP A 1 85 ? 1.268 -1.225 -23.181 1.00 94.56 85 ASP A CA 1
ATOM 569 C C . ASP A 1 85 ? 2.127 -1.952 -24.224 1.00 94.56 85 ASP A C 1
ATOM 571 O O . ASP A 1 85 ? 1.637 -2.799 -24.970 1.00 94.56 85 ASP A O 1
ATOM 575 N N . SER A 1 86 ? 3.405 -1.582 -24.342 1.00 95.31 86 SER A N 1
ATOM 576 C CA . SER A 1 86 ? 4.277 -2.071 -25.423 1.00 95.31 86 SER A CA 1
ATOM 577 C C . SER A 1 86 ? 5.386 -3.001 -24.949 1.00 95.31 86 SER A C 1
ATOM 579 O O . SER A 1 86 ? 6.000 -3.671 -25.776 1.00 95.31 86 SER A O 1
ATOM 581 N N . GLY A 1 87 ? 5.696 -3.016 -23.650 1.00 95.06 87 GLY A N 1
ATOM 582 C CA . GLY A 1 87 ? 6.870 -3.705 -23.113 1.00 95.06 87 GLY A CA 1
ATOM 583 C C . GLY A 1 87 ? 8.209 -3.122 -23.579 1.00 95.06 87 GLY A C 1
ATOM 584 O O . GLY A 1 87 ? 9.263 -3.688 -23.286 1.00 95.06 87 GLY A O 1
ATOM 585 N N . ASN A 1 88 ? 8.200 -1.999 -24.306 1.00 96.44 88 ASN A N 1
ATOM 586 C CA . ASN A 1 88 ? 9.419 -1.379 -24.804 1.00 96.44 88 ASN A CA 1
ATOM 587 C C . ASN A 1 88 ? 10.307 -0.965 -23.633 1.00 96.44 88 ASN A C 1
ATOM 589 O O . ASN A 1 88 ? 9.864 -0.270 -22.718 1.00 96.44 88 ASN A O 1
ATOM 593 N N . THR A 1 89 ? 11.571 -1.374 -23.699 1.00 96.62 89 THR A N 1
ATOM 594 C CA . THR A 1 89 ? 12.589 -0.981 -22.730 1.00 96.62 89 THR A CA 1
ATOM 595 C C . THR A 1 89 ? 13.353 0.230 -23.251 1.00 96.62 89 THR A C 1
ATOM 597 O O . THR A 1 89 ? 13.873 0.192 -24.368 1.00 96.62 89 THR A O 1
ATOM 600 N N . ALA A 1 90 ? 13.460 1.284 -22.445 1.00 95.62 90 ALA A N 1
ATOM 601 C CA . ALA A 1 90 ? 14.359 2.403 -22.705 1.00 95.62 90 ALA A CA 1
ATOM 602 C C . ALA A 1 90 ? 15.488 2.418 -21.670 1.00 95.62 90 ALA A C 1
ATOM 604 O O . ALA A 1 90 ? 15.256 2.271 -20.470 1.00 95.62 90 ALA A O 1
ATOM 605 N N . ILE A 1 91 ? 16.719 2.599 -22.154 1.00 95.88 91 ILE A N 1
ATOM 606 C CA . ILE A 1 91 ? 17.927 2.708 -21.334 1.00 95.88 91 ILE A CA 1
ATOM 607 C C . ILE A 1 91 ? 18.636 3.985 -21.764 1.00 95.88 91 ILE A C 1
ATOM 609 O O . ILE A 1 91 ? 19.200 4.041 -22.854 1.00 95.88 91 ILE A O 1
ATOM 613 N N . ALA A 1 92 ? 18.591 5.020 -20.927 1.00 93.88 92 ALA A N 1
ATOM 614 C CA . ALA A 1 92 ? 19.257 6.292 -21.228 1.00 93.88 92 ALA A CA 1
ATOM 615 C C . ALA A 1 92 ? 20.783 6.227 -21.012 1.00 93.88 92 ALA A C 1
ATOM 617 O O . ALA A 1 92 ? 21.522 7.092 -21.477 1.00 93.88 92 ALA A O 1
ATOM 618 N N . GLY A 1 93 ? 21.250 5.218 -20.269 1.00 90.19 93 GLY A N 1
ATOM 619 C CA . GLY A 1 93 ? 22.665 4.945 -20.034 1.00 90.19 93 GLY A CA 1
ATOM 620 C C . GLY A 1 93 ? 23.318 4.081 -21.117 1.00 90.19 93 GLY A C 1
ATOM 621 O O . GLY A 1 93 ? 22.772 3.840 -22.189 1.00 90.19 93 GLY A O 1
ATOM 622 N N . THR A 1 94 ? 24.518 3.583 -20.819 1.00 91.12 94 THR A N 1
ATOM 623 C CA . THR A 1 94 ? 25.218 2.626 -21.687 1.00 91.12 94 THR A CA 1
ATOM 624 C C . THR A 1 94 ? 24.690 1.215 -21.449 1.00 91.12 94 THR A C 1
ATOM 626 O O . THR A 1 94 ? 24.779 0.701 -20.335 1.00 91.12 94 THR A O 1
ATOM 629 N N . LEU A 1 95 ? 24.195 0.563 -22.500 1.00 89.31 95 LEU A N 1
ATOM 630 C CA . LEU A 1 95 ? 23.931 -0.871 -22.482 1.00 89.31 95 LEU A CA 1
ATOM 631 C C . LEU A 1 95 ? 25.239 -1.614 -22.780 1.00 89.31 95 LEU A C 1
ATOM 633 O O . LEU A 1 95 ? 25.716 -1.615 -23.913 1.00 89.31 95 LEU A O 1
ATOM 637 N N . GLY A 1 96 ? 25.845 -2.224 -21.763 1.00 86.88 96 GLY A N 1
ATOM 638 C CA . GLY A 1 96 ? 27.020 -3.069 -21.959 1.00 86.88 96 GLY A CA 1
ATOM 639 C C . GLY A 1 96 ? 26.623 -4.382 -22.629 1.00 86.88 96 GLY A C 1
ATOM 640 O O . GLY A 1 96 ? 26.114 -5.274 -21.957 1.00 86.88 96 GLY A O 1
ATOM 641 N N . CYS A 1 97 ? 26.848 -4.525 -23.936 1.00 84.06 97 CYS A N 1
ATOM 642 C CA . CYS A 1 97 ? 26.770 -5.833 -24.579 1.00 84.06 97 CYS A CA 1
ATOM 643 C C . CYS A 1 97 ? 28.101 -6.570 -24.366 1.00 84.06 97 CYS A C 1
ATOM 645 O O . CYS A 1 97 ? 29.137 -6.175 -24.903 1.00 84.06 97 CYS A O 1
ATOM 647 N N . TYR A 1 98 ? 28.085 -7.632 -23.564 1.00 81.44 98 TYR A N 1
ATOM 648 C CA . TYR A 1 98 ? 29.166 -8.614 -23.576 1.00 81.44 98 TYR A CA 1
ATOM 649 C C . TYR A 1 98 ? 28.859 -9.624 -24.686 1.00 81.44 98 TYR A C 1
ATOM 651 O O . TYR A 1 98 ? 27.758 -10.173 -24.717 1.00 81.44 98 TYR A O 1
ATOM 659 N N . TRP A 1 99 ? 29.797 -9.764 -25.627 1.00 74.81 99 TRP A N 1
ATOM 660 C CA . TRP A 1 99 ? 29.726 -10.689 -26.764 1.00 74.81 99 TRP A CA 1
ATOM 661 C C . TRP A 1 99 ? 29.898 -12.141 -26.325 1.00 74.81 99 TRP A C 1
ATOM 663 O O . TRP A 1 99 ? 30.738 -12.377 -25.424 1.00 74.81 99 TRP A O 1
#

Foldseek 3Di:
DPPPQWDQDPVPRDTHHNDDDDDPDDDDDPDDDDDQQWDDDPNHQWTQHNPPRDIDHPDDDDDPDDDDDCAKDDDPNNQWIQGNPPRDIDHPDDDDDDD

Radius of gyration: 22.23 Å; chains: 1; bounding box: 54×24×60 Å

pLDDT: mean 93.78, std 5.87, range [61.19, 98.31]

Sequence (99 aa):
MDSDKFTVADGSGNTAIAGTLGVTGDTTVTGATVLNGGLTMDSDKFTVADGSGNTAIAGTLTTTGATVLNGGLTMDSDKFTVADDSGNTAIAGTLGCYW

Secondary structure (DSSP, 8-state):
--TTTEEE-TTT--EEESS-----S-----S----TT-EEETTTTEEE-TTT--EEESS----SSPPP-SS-EEETTTTEEE-TTT--EEESS------